Protein AF-A0A6C0I242-F1 (afdb_monomer)

Mean predicted aligned error: 7.92 Å

Sequence (65 aa):
MPAKSKCVKQTQKKYTTRSSPPFPANECKNKTKKGNNGKFFKSAVDKNGVYKWIALKITNKTRRK

Foldseek 3Di:
DPDQLPQDQAPDPVLLVDQAGST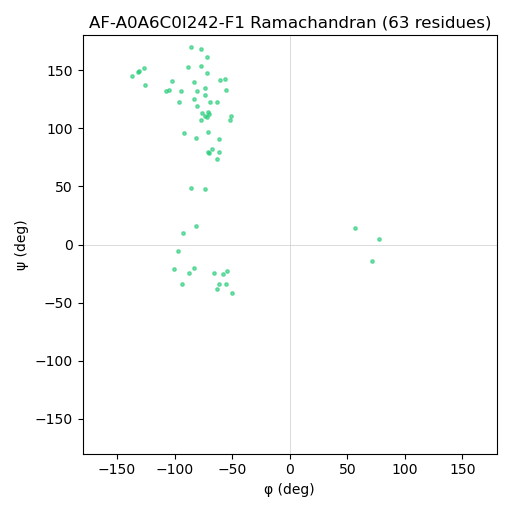QLQSVDQDWDQGNVRFIWGFDADPVRGTDTHTDDPPPPVPPD

Organism: NCBI:txid1070528

Structure (mmCIF, N/CA/C/O backbone):
data_AF-A0A6C0I242-F1
#
_entry.id   AF-A0A6C0I242-F1
#
loop_
_atom_site.group_PDB
_atom_site.id
_atom_site.type_symbol
_atom_site.label_atom_id
_atom_site.label_alt_id
_atom_site.label_comp_id
_atom_site.label_asym_id
_atom_site.label_entity_id
_atom_site.label_seq_id
_atom_site.pdbx_PDB_ins_code
_atom_site.Cartn_x
_atom_site.Cartn_y
_atom_site.Cartn_z
_atom_site.occupancy
_atom_site.B_iso_or_equiv
_atom_site.auth_seq_id
_atom_site.auth_comp_id
_atom_site.auth_asym_id
_atom_site.auth_atom_id
_atom_site.pdbx_PDB_model_num
ATOM 1 N N . MET A 1 1 ? -18.524 -17.104 1.582 1.00 42.28 1 MET A N 1
ATOM 2 C CA . MET A 1 1 ? -17.298 -17.256 0.762 1.00 42.28 1 MET A CA 1
ATOM 3 C C . MET A 1 1 ? -16.084 -16.797 1.573 1.00 42.28 1 MET A C 1
ATOM 5 O O . MET A 1 1 ? -15.969 -15.598 1.807 1.00 42.28 1 MET A O 1
ATOM 9 N N . PRO A 1 2 ? -15.210 -17.688 2.077 1.00 44.97 2 PRO A N 1
ATOM 10 C CA . PRO A 1 2 ? -14.076 -17.286 2.903 1.00 44.97 2 PRO A CA 1
ATOM 11 C C . PRO A 1 2 ? -12.932 -16.815 1.994 1.00 44.97 2 PRO A C 1
ATOM 13 O O . PRO A 1 2 ? -12.120 -17.610 1.521 1.00 44.97 2 PRO A O 1
ATOM 16 N N . ALA A 1 3 ? -12.877 -15.516 1.700 1.00 50.50 3 ALA A N 1
ATOM 17 C CA . ALA A 1 3 ? -11.766 -14.938 0.951 1.00 50.50 3 ALA A CA 1
ATOM 18 C C . ALA A 1 3 ? -10.512 -14.936 1.839 1.00 50.50 3 ALA A C 1
ATOM 20 O O . ALA A 1 3 ? -10.330 -14.058 2.682 1.00 50.50 3 ALA A O 1
ATOM 21 N N . LYS A 1 4 ? -9.669 -15.963 1.675 1.00 52.97 4 LYS A N 1
ATOM 22 C CA . LYS A 1 4 ? -8.330 -16.052 2.273 1.00 52.97 4 LYS A CA 1
ATOM 23 C C . LYS A 1 4 ? -7.564 -14.767 1.948 1.00 52.97 4 LYS A C 1
ATOM 25 O O . LYS A 1 4 ? -7.140 -14.578 0.814 1.00 52.97 4 LYS A O 1
ATOM 30 N N . SER A 1 5 ? -7.390 -13.911 2.949 1.00 59.44 5 SER A N 1
ATOM 31 C CA . SER A 1 5 ? -6.658 -12.644 2.908 1.00 59.44 5 SER A CA 1
ATOM 32 C C . SER A 1 5 ? -5.167 -12.905 2.701 1.00 59.44 5 SER A C 1
ATOM 34 O O . SER A 1 5 ? -4.366 -12.947 3.642 1.00 59.44 5 SER A O 1
ATOM 36 N N . LYS A 1 6 ? -4.771 -13.117 1.447 1.00 69.44 6 LYS A N 1
ATOM 37 C CA . LYS A 1 6 ? -3.383 -13.366 1.088 1.00 69.44 6 LYS A CA 1
ATOM 38 C C . LYS A 1 6 ? -2.758 -12.017 0.766 1.00 69.44 6 LYS A C 1
ATOM 40 O O . LYS A 1 6 ? -2.832 -11.508 -0.340 1.00 69.44 6 LYS A O 1
ATOM 45 N N . CYS A 1 7 ? -2.102 -11.438 1.767 1.00 77.56 7 CYS A N 1
ATOM 46 C CA . CYS A 1 7 ? -1.262 -10.248 1.626 1.00 77.56 7 CYS A CA 1
ATOM 47 C C . CYS A 1 7 ? -0.057 -10.534 0.700 1.00 77.56 7 CYS A C 1
ATOM 49 O O . CYS A 1 7 ? 1.070 -10.713 1.165 1.00 77.56 7 CYS A O 1
ATOM 51 N N . VAL A 1 8 ? -0.309 -10.626 -0.606 1.00 85.12 8 VAL A N 1
ATOM 52 C CA . VAL A 1 8 ? 0.654 -11.032 -1.634 1.00 85.12 8 VAL A CA 1
ATOM 53 C C . VAL A 1 8 ? 1.156 -9.803 -2.370 1.00 85.12 8 VAL A C 1
ATOM 55 O O . VAL A 1 8 ? 0.419 -8.848 -2.631 1.00 85.12 8 VAL A O 1
ATOM 58 N N . LYS A 1 9 ? 2.450 -9.821 -2.680 1.00 84.00 9 LYS A N 1
ATOM 59 C CA . LYS A 1 9 ? 3.083 -8.774 -3.468 1.00 84.00 9 LYS A CA 1
ATOM 60 C C . LYS A 1 9 ? 2.574 -8.862 -4.903 1.00 84.00 9 LYS A C 1
ATOM 62 O O . LYS A 1 9 ? 2.741 -9.879 -5.563 1.00 84.00 9 LYS A O 1
ATOM 67 N N . GLN A 1 10 ? 1.995 -7.780 -5.386 1.00 86.31 10 GLN A N 1
ATOM 68 C CA . GLN A 1 10 ? 1.577 -7.637 -6.765 1.00 86.31 10 GLN A CA 1
ATOM 69 C C . GLN A 1 10 ? 2.767 -7.203 -7.623 1.00 86.31 10 GLN A C 1
ATOM 71 O O . GLN A 1 10 ? 3.407 -6.193 -7.345 1.00 86.31 10 GLN A O 1
ATOM 76 N N . THR A 1 11 ? 3.059 -7.946 -8.684 1.00 85.62 11 THR A N 1
ATOM 77 C CA . THR A 1 11 ? 4.204 -7.681 -9.573 1.00 85.62 11 THR A CA 1
ATOM 78 C C . THR A 1 11 ? 3.830 -6.896 -10.830 1.00 85.62 11 THR A C 1
ATOM 80 O O . THR A 1 11 ? 4.710 -6.485 -11.580 1.00 85.62 11 THR A O 1
ATOM 83 N N . GLN A 1 12 ? 2.535 -6.643 -11.059 1.00 85.75 12 GLN A N 1
ATOM 84 C CA . GLN A 1 12 ? 2.074 -5.892 -12.228 1.00 85.75 12 GLN A CA 1
ATOM 85 C C . GLN A 1 12 ? 2.650 -4.470 -12.242 1.00 85.75 12 GLN A C 1
ATOM 87 O O . GLN A 1 12 ? 2.670 -3.795 -11.208 1.00 85.75 12 GLN A O 1
ATOM 92 N N . LYS A 1 13 ? 3.009 -3.982 -13.440 1.00 83.88 13 LYS A N 1
ATOM 93 C CA . LYS A 1 13 ? 3.628 -2.663 -13.661 1.00 83.88 13 LYS A CA 1
ATOM 94 C C . LYS A 1 13 ? 2.869 -1.525 -12.966 1.00 83.88 13 LYS A C 1
ATOM 96 O O . LYS A 1 13 ? 3.474 -0.708 -12.290 1.00 83.88 13 LYS A O 1
ATOM 101 N N . LYS A 1 14 ? 1.531 -1.542 -13.007 1.00 79.38 14 LYS A N 1
ATOM 102 C CA . LYS A 1 14 ? 0.665 -0.545 -12.339 1.00 79.38 14 LYS A CA 1
ATOM 103 C C . LYS A 1 14 ? 0.858 -0.437 -10.816 1.00 79.38 14 LYS A C 1
ATOM 105 O O . LYS A 1 14 ? 0.553 0.591 -10.218 1.00 79.38 14 LYS A O 1
ATOM 110 N N . TYR A 1 15 ? 1.326 -1.504 -10.167 1.00 82.81 15 TYR A N 1
ATOM 111 C CA . TYR A 1 15 ? 1.550 -1.560 -8.721 1.00 82.81 15 TYR A CA 1
ATOM 112 C C . TYR A 1 15 ? 3.018 -1.379 -8.334 1.00 82.81 15 TYR A C 1
ATOM 114 O O . TYR A 1 15 ? 3.293 -1.005 -7.193 1.00 82.81 15 TYR A O 1
ATOM 122 N N . THR A 1 16 ? 3.944 -1.618 -9.261 1.00 82.44 16 THR A N 1
ATOM 123 C CA . THR A 1 16 ? 5.378 -1.382 -9.068 1.00 82.44 16 THR A CA 1
ATOM 124 C C . THR A 1 16 ? 5.791 0.049 -9.421 1.00 82.44 16 THR A C 1
ATOM 126 O O . THR A 1 16 ? 6.749 0.546 -8.843 1.00 82.44 16 THR A O 1
ATOM 129 N N . THR A 1 17 ? 5.051 0.753 -10.285 1.00 85.62 17 THR A N 1
ATOM 130 C CA . THR A 1 17 ? 5.337 2.160 -10.637 1.00 85.62 17 THR A CA 1
ATOM 131 C C . THR A 1 17 ? 4.778 3.179 -9.646 1.00 85.62 17 THR A C 1
ATOM 133 O O . THR A 1 17 ? 5.236 4.317 -9.603 1.00 85.62 17 THR A O 1
ATOM 136 N N . ARG A 1 18 ? 3.785 2.807 -8.831 1.00 86.38 18 ARG A N 1
ATOM 137 C CA . ARG A 1 18 ? 3.201 3.713 -7.830 1.00 86.38 18 ARG A CA 1
ATOM 138 C C . ARG A 1 18 ? 4.102 3.864 -6.602 1.00 86.38 18 ARG A C 1
ATOM 140 O O . ARG A 1 18 ? 4.798 2.931 -6.212 1.00 86.38 18 ARG A O 1
ATOM 147 N N . SER A 1 19 ? 3.987 5.004 -5.919 1.00 85.56 19 SER A N 1
ATOM 148 C CA . SER A 1 19 ? 4.703 5.284 -4.662 1.00 85.56 19 SER A CA 1
ATOM 149 C C . SER A 1 19 ? 4.352 4.320 -3.521 1.00 85.56 19 SER A C 1
ATOM 151 O O . SER A 1 19 ? 5.199 4.017 -2.678 1.00 85.56 19 SER A O 1
ATOM 153 N N . SER A 1 20 ? 3.097 3.864 -3.468 1.00 85.06 20 SER A N 1
ATOM 154 C CA . SER A 1 20 ? 2.582 2.968 -2.427 1.00 85.06 20 SER A CA 1
ATOM 155 C C . SER A 1 20 ? 3.126 1.542 -2.560 1.00 85.06 20 SER A C 1
ATOM 157 O O . SER A 1 20 ? 3.560 1.146 -3.641 1.00 85.06 20 SER A O 1
ATOM 159 N N . PRO A 1 21 ? 3.058 0.724 -1.493 1.00 88.00 21 PRO A N 1
ATOM 160 C CA . PRO A 1 21 ? 3.523 -0.652 -1.547 1.00 88.00 21 PRO A CA 1
ATOM 161 C C . PRO A 1 21 ? 2.816 -1.435 -2.665 1.00 88.00 21 PRO A C 1
ATOM 163 O O . PRO A 1 21 ? 1.600 -1.282 -2.852 1.00 88.00 21 PRO A O 1
ATOM 166 N N . PRO A 1 22 ? 3.523 -2.329 -3.374 1.00 89.31 22 PRO A N 1
ATOM 167 C CA . PRO A 1 22 ? 2.937 -3.259 -4.333 1.00 89.31 22 PRO A CA 1
ATOM 168 C C . PRO A 1 22 ? 2.184 -4.384 -3.600 1.00 89.31 22 PRO A C 1
ATOM 170 O O . PRO A 1 22 ? 2.383 -5.556 -3.861 1.00 89.31 22 PRO A O 1
ATOM 173 N N . PHE A 1 23 ? 1.351 -4.040 -2.621 1.00 88.50 23 PHE A N 1
ATOM 174 C CA . PHE A 1 23 ? 0.543 -4.957 -1.828 1.00 88.50 23 PHE A CA 1
ATOM 175 C C . PHE A 1 23 ? -0.904 -4.439 -1.790 1.00 88.50 23 PHE A C 1
ATOM 177 O O . PHE A 1 23 ? -1.118 -3.224 -1.855 1.00 88.50 23 PHE A O 1
ATOM 184 N N . PRO A 1 24 ? -1.915 -5.309 -1.692 1.00 88.31 24 PRO A N 1
ATOM 185 C CA . PRO A 1 24 ? -3.306 -4.904 -1.511 1.00 88.31 24 PRO A CA 1
ATOM 186 C C . PRO A 1 24 ? -3.590 -4.569 -0.037 1.00 88.31 24 PRO A C 1
ATOM 188 O O . PRO A 1 24 ? -3.465 -5.419 0.841 1.00 88.31 24 PRO A O 1
ATOM 191 N N . ALA A 1 25 ? -3.991 -3.327 0.253 1.00 88.62 25 ALA A N 1
ATOM 192 C CA . ALA A 1 25 ? -4.277 -2.886 1.625 1.00 88.62 25 ALA A CA 1
ATOM 193 C C . ALA A 1 25 ? -5.451 -3.658 2.263 1.00 88.62 25 ALA A C 1
ATOM 195 O O . ALA A 1 25 ? -5.351 -4.045 3.426 1.00 88.62 25 ALA A O 1
ATOM 196 N N . ASN A 1 26 ? -6.494 -3.961 1.476 1.00 85.88 26 ASN A N 1
ATOM 197 C CA . ASN A 1 26 ? -7.668 -4.758 1.870 1.00 85.88 26 ASN A CA 1
ATOM 198 C C . ASN A 1 26 ? -7.329 -6.142 2.426 1.00 85.88 26 ASN A C 1
ATOM 200 O O . ASN A 1 26 ? -7.998 -6.613 3.345 1.00 85.88 26 ASN A O 1
ATOM 204 N N . GLU A 1 27 ? -6.277 -6.776 1.912 1.00 86.31 27 GLU A N 1
ATOM 205 C CA . GLU A 1 27 ? -5.829 -8.085 2.396 1.00 86.31 27 GLU A CA 1
ATOM 206 C C . GLU A 1 27 ? -4.750 -7.947 3.473 1.00 86.31 27 GLU A C 1
ATOM 208 O O . GLU A 1 27 ? -4.702 -8.725 4.424 1.00 86.31 27 GLU A O 1
ATOM 213 N N . CYS A 1 28 ? -3.896 -6.926 3.371 1.00 86.50 28 CYS A N 1
ATOM 214 C CA . CYS A 1 28 ? -2.845 -6.621 4.338 1.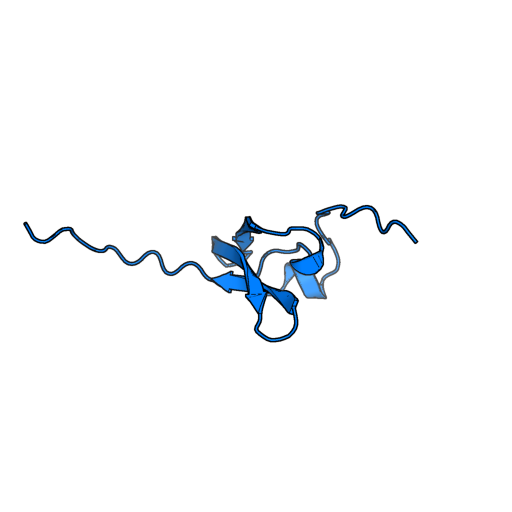00 86.50 28 CYS A CA 1
ATOM 215 C C . CYS A 1 28 ? -3.347 -5.747 5.503 1.00 86.50 28 CYS A C 1
ATOM 217 O O . CYS A 1 28 ? -2.713 -4.743 5.827 1.00 86.50 28 CYS A O 1
ATOM 219 N N . LYS A 1 29 ? -4.471 -6.105 6.132 1.00 86.94 29 LYS A N 1
ATOM 220 C CA . LYS A 1 29 ? -5.099 -5.329 7.220 1.00 86.94 29 LYS A CA 1
ATOM 221 C C . LYS A 1 29 ? -4.126 -5.072 8.377 1.00 86.94 29 LYS A C 1
ATOM 223 O O . LYS A 1 29 ? -3.448 -5.995 8.821 1.00 86.94 29 LYS A O 1
ATOM 228 N N . ASN A 1 30 ? -4.053 -3.826 8.857 1.00 84.88 30 ASN A N 1
ATOM 229 C CA . ASN A 1 30 ? -3.205 -3.391 9.982 1.00 84.88 30 ASN A CA 1
ATOM 230 C C . ASN A 1 30 ? -1.696 -3.663 9.829 1.00 84.88 30 ASN A C 1
ATOM 232 O O . ASN A 1 30 ? -0.946 -3.544 10.797 1.00 84.88 30 ASN A O 1
ATOM 236 N N . LYS A 1 31 ? -1.217 -3.994 8.623 1.00 88.44 31 LYS A N 1
ATOM 237 C CA . LYS A 1 31 ? 0.215 -4.188 8.361 1.00 88.44 31 LYS A CA 1
ATOM 238 C C . LYS A 1 31 ? 0.879 -2.874 7.975 1.00 88.44 31 LYS A C 1
ATOM 240 O O . LYS A 1 31 ? 0.255 -2.011 7.364 1.00 88.44 31 LYS A O 1
ATOM 245 N N . THR A 1 32 ? 2.172 -2.768 8.257 1.00 90.38 32 THR A N 1
ATOM 246 C CA . THR A 1 32 ? 3.028 -1.684 7.766 1.00 90.38 32 THR A CA 1
ATOM 247 C C . THR A 1 32 ? 3.966 -2.230 6.698 1.00 90.38 32 THR A C 1
ATOM 249 O O . THR A 1 32 ? 4.579 -3.285 6.882 1.00 90.38 32 THR A O 1
ATOM 252 N N . LYS A 1 33 ? 4.067 -1.543 5.559 1.00 89.94 33 LYS A N 1
ATOM 253 C CA . LYS A 1 33 ? 4.941 -1.920 4.442 1.00 89.94 33 LYS A CA 1
ATOM 254 C C . LYS A 1 33 ? 5.648 -0.698 3.873 1.00 89.94 33 LYS A C 1
ATOM 256 O O . LYS A 1 33 ? 5.083 0.391 3.811 1.00 89.94 33 LYS A O 1
ATOM 261 N N . LYS A 1 34 ? 6.892 -0.895 3.440 1.00 89.00 34 LYS A N 1
ATOM 262 C CA . LYS A 1 34 ? 7.665 0.119 2.721 1.00 89.00 34 LYS A CA 1
ATOM 263 C C . LYS A 1 34 ? 7.115 0.238 1.297 1.00 89.00 34 LYS A C 1
ATOM 265 O O . LYS A 1 34 ? 6.907 -0.773 0.626 1.00 89.00 34 LYS A O 1
ATOM 270 N N . GLY A 1 35 ? 6.808 1.460 0.879 1.00 87.81 35 GLY A N 1
ATOM 271 C CA . GLY A 1 35 ? 6.427 1.774 -0.493 1.00 87.81 35 GLY A CA 1
ATOM 272 C C . GLY A 1 35 ? 7.641 1.807 -1.416 1.00 87.81 35 GLY A C 1
ATOM 273 O O . GLY A 1 35 ? 8.782 1.842 -0.952 1.00 87.81 35 GLY A O 1
ATOM 274 N N . ASN A 1 36 ? 7.397 1.848 -2.724 1.00 88.00 36 ASN A N 1
ATOM 275 C CA . ASN A 1 36 ? 8.473 1.941 -3.715 1.00 88.00 36 ASN A CA 1
ATOM 276 C C . ASN A 1 36 ? 9.226 3.281 -3.613 1.00 88.00 36 ASN A C 1
ATOM 278 O O . ASN A 1 36 ? 10.408 3.345 -3.914 1.00 88.00 36 ASN A O 1
ATOM 282 N N . ASN A 1 37 ? 8.579 4.326 -3.081 1.00 85.31 37 ASN A N 1
ATOM 283 C CA . ASN A 1 37 ? 9.202 5.622 -2.777 1.00 85.31 37 ASN A CA 1
ATOM 284 C C . ASN A 1 37 ? 9.964 5.634 -1.428 1.00 85.31 37 ASN A C 1
ATOM 286 O O . ASN A 1 37 ? 10.162 6.675 -0.811 1.00 85.31 37 ASN A O 1
ATOM 290 N N . GLY A 1 38 ? 10.269 4.474 -0.847 1.00 86.06 38 GLY A N 1
ATOM 291 C CA . GLY A 1 38 ? 11.008 4.373 0.416 1.00 86.06 38 GLY A CA 1
ATOM 292 C C . GLY A 1 38 ? 10.253 4.789 1.688 1.00 86.06 38 GLY A C 1
ATOM 293 O O . GLY A 1 38 ? 10.684 4.431 2.783 1.00 86.06 38 GLY A O 1
ATOM 294 N N . LYS A 1 39 ? 9.109 5.471 1.573 1.00 89.00 39 LYS A N 1
ATOM 295 C CA . LYS A 1 39 ? 8.235 5.839 2.699 1.00 89.00 39 LYS A CA 1
ATOM 296 C C . LYS A 1 39 ? 7.510 4.616 3.262 1.00 89.00 39 LYS A C 1
ATOM 298 O O . LYS A 1 39 ? 7.150 3.699 2.523 1.00 89.00 39 LYS A O 1
ATOM 303 N N . PHE A 1 40 ? 7.243 4.615 4.564 1.00 89.94 40 PHE A N 1
ATOM 304 C CA . PHE A 1 40 ? 6.421 3.585 5.195 1.00 89.94 40 PHE A CA 1
ATOM 305 C C . PHE A 1 40 ? 4.937 3.906 5.037 1.00 89.94 40 PHE A C 1
ATOM 307 O O . PHE A 1 40 ? 4.522 5.053 5.171 1.00 89.94 40 PHE A O 1
ATOM 314 N N . PHE A 1 41 ? 4.132 2.884 4.773 1.00 91.44 41 PHE A N 1
ATOM 315 C CA . PHE A 1 41 ? 2.681 2.980 4.698 1.00 91.44 41 PHE A CA 1
ATOM 316 C C . PHE A 1 41 ? 2.056 1.961 5.646 1.00 91.44 41 PHE A C 1
ATOM 318 O O . PHE A 1 41 ? 2.488 0.808 5.687 1.00 91.44 41 PHE A O 1
ATOM 325 N N . LYS A 1 42 ? 1.022 2.366 6.379 1.00 91.50 42 LYS A N 1
ATOM 326 C CA . LYS A 1 42 ? 0.205 1.497 7.226 1.00 91.50 42 LYS A CA 1
ATOM 327 C C . LYS A 1 42 ? -1.132 1.240 6.545 1.00 91.50 42 LYS A C 1
ATOM 329 O O . LYS A 1 42 ? -1.761 2.170 6.049 1.00 91.50 42 LYS A O 1
ATOM 334 N N . SER A 1 43 ? -1.555 -0.016 6.511 1.00 91.62 43 SER A N 1
ATOM 335 C CA . SER A 1 43 ? -2.898 -0.374 6.073 1.00 91.62 43 SER A CA 1
ATOM 336 C C . SER A 1 43 ? -3.877 -0.049 7.191 1.00 91.62 43 SER A C 1
ATOM 338 O O . SER A 1 43 ? -3.813 -0.654 8.263 1.00 91.62 43 SER A O 1
ATOM 340 N N . ALA A 1 44 ? -4.751 0.919 6.952 1.00 90.56 44 ALA A N 1
ATOM 341 C CA . ALA A 1 44 ? -5.772 1.337 7.899 1.00 90.56 44 ALA A CA 1
ATOM 342 C C . ALA A 1 44 ? -7.126 1.422 7.200 1.00 90.56 44 ALA A C 1
ATOM 344 O O . ALA A 1 44 ? -7.200 1.684 5.997 1.00 90.56 44 ALA A O 1
ATOM 345 N N . VAL A 1 45 ? -8.180 1.153 7.963 1.00 92.12 45 VAL A N 1
ATOM 346 C CA . VAL A 1 45 ? -9.556 1.197 7.482 1.00 92.12 45 VAL A CA 1
ATOM 347 C C . VAL A 1 45 ? -10.003 2.647 7.306 1.00 92.12 45 VAL A C 1
ATOM 349 O O . VAL A 1 45 ? -9.734 3.501 8.147 1.00 92.12 45 VAL A O 1
ATOM 352 N N . ASP A 1 46 ? -10.638 2.923 6.177 1.00 87.38 46 ASP A N 1
ATOM 353 C CA . ASP A 1 46 ? -11.270 4.200 5.867 1.00 87.38 46 ASP A CA 1
ATOM 354 C C . ASP A 1 46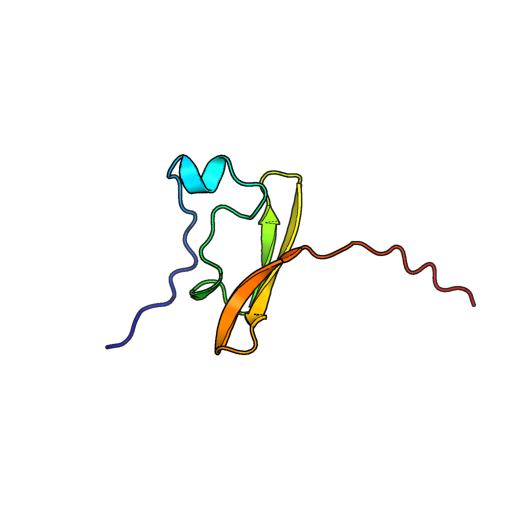 ? -12.706 4.242 6.414 1.00 87.38 46 ASP A C 1
ATOM 356 O O . ASP A 1 46 ? -13.265 3.207 6.782 1.00 87.38 46 ASP A O 1
ATOM 360 N N . LYS A 1 47 ? -13.349 5.415 6.395 1.00 87.31 47 LYS A N 1
ATOM 361 C CA . LYS A 1 47 ? -14.740 5.596 6.867 1.00 87.31 47 LYS A CA 1
ATOM 362 C C . LYS A 1 47 ? -15.770 4.656 6.214 1.00 87.31 47 LYS A C 1
ATOM 364 O O . LYS A 1 47 ? -16.805 4.382 6.801 1.00 87.31 47 LYS A O 1
ATOM 369 N N . ASN A 1 48 ? -15.459 4.130 5.026 1.00 86.56 48 ASN A N 1
ATOM 370 C CA . ASN A 1 48 ? -16.295 3.183 4.281 1.00 86.56 48 ASN A CA 1
ATOM 371 C C . ASN A 1 48 ? -15.957 1.701 4.566 1.00 86.56 48 ASN A C 1
ATOM 373 O O . ASN A 1 48 ? -16.378 0.826 3.816 1.00 86.56 48 ASN A O 1
ATOM 377 N N . GLY A 1 49 ? -15.123 1.393 5.566 1.00 86.12 49 GLY A N 1
ATOM 378 C CA . GLY A 1 49 ? -14.738 0.012 5.895 1.00 86.12 49 GLY A CA 1
ATOM 379 C C . GLY A 1 49 ? -13.676 -0.608 4.969 1.00 86.12 49 GLY A C 1
ATOM 380 O O . GLY A 1 49 ? -13.330 -1.781 5.110 1.00 86.12 49 GLY A O 1
ATOM 381 N N . VAL A 1 50 ? -13.125 0.167 4.029 1.00 88.75 50 VAL A N 1
ATOM 382 C CA . VAL A 1 50 ? -12.106 -0.280 3.062 1.00 88.75 50 VAL A CA 1
ATOM 383 C C . VAL A 1 50 ? -10.713 0.033 3.595 1.00 88.75 50 VAL A C 1
ATOM 385 O O . VAL A 1 50 ? -10.450 1.165 3.993 1.00 88.75 50 VAL A O 1
ATOM 388 N N . TYR A 1 51 ? -9.789 -0.926 3.563 1.00 89.56 51 TYR A N 1
ATOM 389 C CA . TYR A 1 51 ? -8.416 -0.663 3.982 1.00 89.56 51 TYR A CA 1
ATOM 390 C C . TYR A 1 51 ? -7.625 0.014 2.866 1.00 89.56 51 TYR A C 1
ATOM 392 O O . TYR A 1 51 ? -7.589 -0.445 1.721 1.00 89.56 51 TYR A O 1
ATOM 400 N N . LYS A 1 52 ? -6.926 1.091 3.216 1.00 89.69 52 LYS A N 1
ATOM 401 C CA . LYS A 1 52 ? -6.080 1.872 2.310 1.00 89.69 52 LYS A CA 1
ATOM 402 C C . LYS A 1 52 ? -4.675 2.009 2.893 1.00 89.69 52 LYS A C 1
ATOM 404 O O . LYS A 1 52 ? -4.478 1.980 4.106 1.00 89.69 52 LYS A O 1
ATOM 409 N N . TRP A 1 53 ? -3.680 2.146 2.016 1.00 90.00 53 TRP A N 1
ATOM 410 C CA . TRP A 1 53 ? -2.305 2.429 2.427 1.00 90.00 53 TRP A CA 1
ATOM 411 C C . TRP A 1 53 ? -2.171 3.902 2.803 1.00 90.00 53 TRP A C 1
ATOM 413 O O . TRP A 1 53 ? -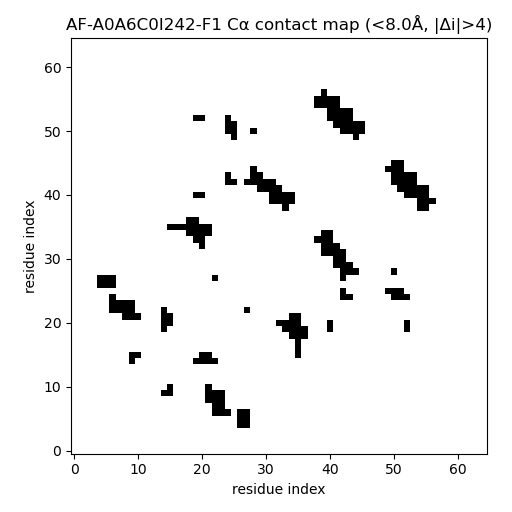2.139 4.763 1.928 1.00 90.00 53 TRP A O 1
ATOM 423 N N . ILE A 1 54 ? -2.046 4.181 4.096 1.00 89.56 54 ILE A N 1
ATOM 424 C CA . ILE A 1 54 ? -1.825 5.525 4.627 1.00 89.56 54 ILE A CA 1
ATOM 425 C C . ILE A 1 54 ? -0.330 5.723 4.853 1.00 89.56 54 ILE A C 1
ATOM 427 O O . ILE A 1 54 ? 0.298 4.949 5.574 1.00 89.56 54 ILE 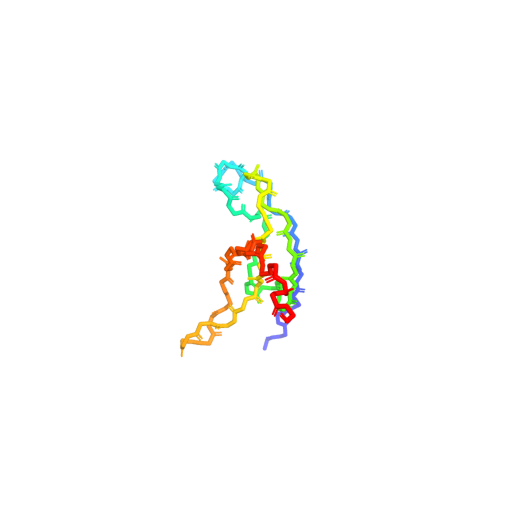A O 1
ATOM 431 N N . ALA A 1 55 ? 0.254 6.747 4.230 1.00 88.75 55 ALA A N 1
ATOM 432 C CA . ALA A 1 55 ? 1.662 7.078 4.423 1.00 88.75 55 ALA A CA 1
ATOM 433 C C . ALA A 1 55 ? 1.910 7.479 5.884 1.00 88.75 55 ALA A C 1
ATOM 435 O O . ALA A 1 55 ? 1.310 8.428 6.389 1.00 88.75 55 ALA A O 1
ATOM 436 N N . LEU A 1 56 ? 2.819 6.775 6.552 1.00 86.56 56 LEU A N 1
ATOM 437 C CA . LEU A 1 56 ? 3.316 7.168 7.859 1.00 86.56 56 LEU A CA 1
ATOM 438 C C . LEU A 1 56 ? 4.255 8.355 7.654 1.00 86.56 56 LEU A C 1
ATOM 440 O O . LEU A 1 56 ? 5.342 8.220 7.088 1.00 86.56 56 LEU A O 1
ATOM 444 N N . LYS A 1 57 ? 3.826 9.537 8.097 1.00 79.31 57 LYS A N 1
ATOM 445 C CA . LYS A 1 57 ? 4.737 10.667 8.252 1.00 79.31 57 LYS A CA 1
ATOM 446 C C . LYS A 1 57 ? 5.624 10.332 9.442 1.00 79.31 57 LYS A C 1
ATOM 448 O O . LYS A 1 57 ? 5.127 10.238 10.561 1.00 79.31 57 LYS A O 1
ATOM 453 N N . ILE A 1 58 ? 6.916 10.131 9.198 1.00 67.56 58 ILE A N 1
ATOM 454 C CA . ILE A 1 58 ? 7.911 10.096 10.269 1.00 67.56 58 ILE A CA 1
ATOM 455 C C . ILE A 1 58 ? 8.013 11.536 10.767 1.00 67.56 58 ILE A C 1
ATOM 457 O O . ILE A 1 58 ? 8.851 12.315 10.326 1.00 67.56 58 ILE A O 1
ATOM 461 N N . THR A 1 59 ? 7.055 11.961 11.585 1.00 61.59 59 THR A N 1
ATOM 462 C CA . THR A 1 59 ? 7.206 13.207 12.313 1.00 61.59 59 THR A CA 1
ATOM 463 C C . THR A 1 59 ? 8.259 12.903 13.359 1.00 61.59 59 THR A C 1
ATOM 465 O O . THR A 1 59 ? 7.982 12.140 14.286 1.00 61.59 59 THR A O 1
ATOM 468 N N . ASN A 1 60 ? 9.453 13.472 13.214 1.00 56.94 60 ASN A N 1
ATOM 469 C CA . ASN A 1 60 ? 10.355 13.644 14.343 1.00 56.94 60 ASN A CA 1
ATOM 470 C C . ASN A 1 60 ? 9.620 14.555 15.334 1.00 56.94 60 ASN A C 1
ATOM 472 O O . ASN A 1 60 ? 9.825 15.763 15.355 1.00 56.94 60 ASN A O 1
ATOM 476 N N . LYS A 1 61 ? 8.688 13.996 16.115 1.00 52.66 61 LYS A N 1
ATOM 477 C CA . LYS A 1 61 ? 8.221 14.631 17.339 1.00 52.66 61 LYS A CA 1
ATOM 478 C C . LYS A 1 61 ? 9.391 14.509 18.301 1.00 52.66 61 LYS A C 1
ATOM 480 O O . LYS A 1 61 ? 9.447 13.597 19.121 1.00 52.66 61 LYS A O 1
ATOM 485 N N . THR A 1 62 ? 10.365 15.398 18.132 1.00 53.22 62 THR A N 1
ATOM 486 C CA . THR A 1 62 ? 11.345 15.725 19.154 1.00 53.22 62 THR A CA 1
ATOM 487 C C . THR A 1 62 ? 10.535 16.028 20.404 1.00 53.22 62 THR A C 1
ATOM 489 O O . THR A 1 62 ? 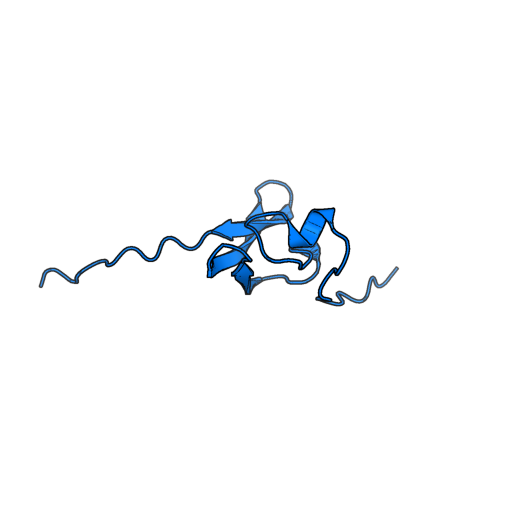9.754 16.978 20.447 1.00 53.22 62 THR A O 1
ATOM 492 N N . ARG A 1 63 ? 10.642 15.130 21.378 1.00 60.38 63 ARG A N 1
ATOM 493 C CA . ARG A 1 63 ? 10.077 15.252 22.714 1.00 60.38 63 ARG A CA 1
ATOM 494 C C . ARG A 1 63 ? 10.733 16.495 23.331 1.00 60.38 63 ARG A C 1
ATOM 496 O O . ARG A 1 63 ? 11.838 16.393 23.852 1.00 60.38 63 ARG A O 1
ATOM 503 N N . ARG A 1 64 ? 10.138 17.683 23.171 1.00 59.09 64 ARG A N 1
ATOM 504 C CA . ARG A 1 64 ? 10.545 18.850 23.963 1.00 59.09 64 ARG A CA 1
ATOM 505 C C . ARG A 1 64 ? 10.068 18.564 25.386 1.00 59.09 64 ARG A C 1
ATOM 507 O O . ARG A 1 64 ? 8.877 18.344 25.595 1.00 59.09 64 ARG A O 1
ATOM 514 N N . LYS A 1 65 ? 11.057 18.371 26.254 1.00 53.41 65 LYS A N 1
ATOM 515 C CA . LYS A 1 65 ? 10.953 18.078 27.681 1.00 53.41 65 LYS A CA 1
ATOM 516 C C . LYS A 1 65 ? 10.613 19.354 28.437 1.00 53.41 65 LYS A C 1
ATOM 518 O O . LYS A 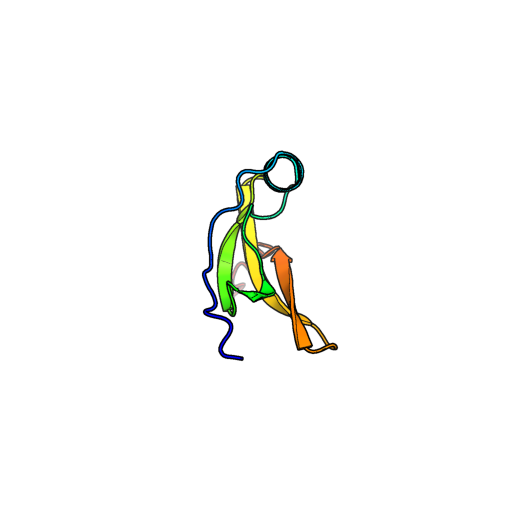1 65 ? 11.073 20.418 27.967 1.00 53.41 65 LYS A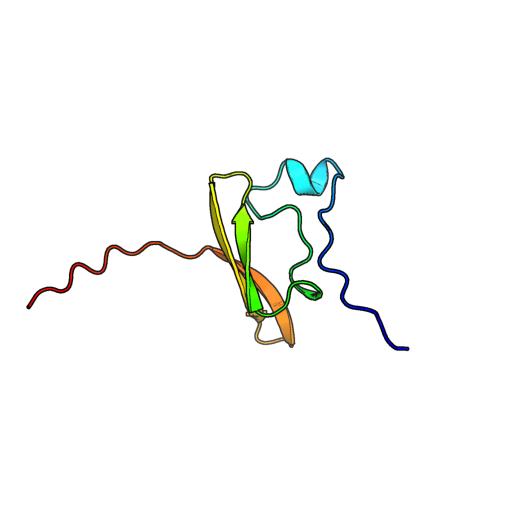 O 1
#

Secondary structure (DSSP, 8-state):
-------PPP-SHHHHSSSS-SS-TTTSTT-EEE-TTS-EEEEEE-TTS-EEEEE----------

pLDDT: mean 80.37, std 13.48, range [42.28, 92.12]

Radius of gyration: 13.89 Å; Cα contacts (8 Å, |Δi|>4): 106; chains: 1; bounding box: 29×36×41 Å

Nearest PDB structures (foldseek):
  6hq9-assembly1_A  TM=6.339E-01  e=1.035E+00  Homo sapiens
  1tn9-assembly1_A  TM=5.644E-01  e=1.904E+00  Enterococcus faecalis
  7ajf-assembly1_C  TM=5.905E-01  e=7.896E+00  Bos taurus
  4v6w-assembly1_AE  TM=5.266E-01  e=6.022E+00  Drosophila melanogaster
  4fma-assembly1_A  TM=5.264E-01  e=6.444E+00  Escherichia coli

Solvent-accessible surface area (backbone atoms only — not comparable to full-atom values): 3944 Å² total; per-residue (Å²): 134,88,77,78,62,66,64,48,78,47,82,53,65,84,35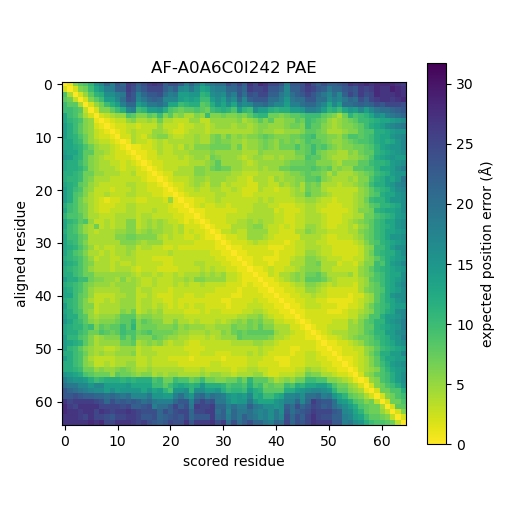,61,74,36,56,53,43,32,51,51,25,70,40,29,64,75,38,74,44,63,14,70,68,71,46,43,24,36,15,42,71,42,100,84,74,48,36,40,70,41,74,55,76,84,69,84,73,71,80,80,127